Protein AF-A0A068NTJ8-F1 (afdb_monomer)

Secondary structure (DSSP, 8-state):
----------EEEEEEE-SSSSSSPEEEEEEEE--SS--S-EEEEEEEEE-SS-EEEEEE-S-SSS-EEEEEEPPPBTTBPPPEEEEEE-TTS-EEEEEEEE-SSSEEE-S--EEES---EEEEETTEEEEEETTEEEE--TT---

Sequence (146 aa):
MASIARRRWNPWKLQVGDVDGDGAPDFAVGVLKPTRYIPEPHTSVFFYTFDGRHLHKKWLGSTVGRPLVDFCLGPRDRGRGQTLWTLERTFGGKVAVRCLRWSGFGFSSVGSEKVLETAEKLVRYRGKIAVVVSGKPIRMDLGGLQ

Nearest PDB structures (foldseek):
  8tnp-assembly1_A  TM=5.149E-01  e=3.701E-02  Homo sapiens
  6h0f-assembly4_J  TM=5.289E-01  e=1.024E-01  Homo sapiens
  6q0w-assembly1_A  TM=5.269E-01  e=1.134E-01  Homo sapiens
  5ezn-assembly1_A  TM=3.946E-01  e=6.081E-01  Plasmodium falciparum 3D7
  2gu3-assembly1_A  TM=3.170E-01  e=2.982E-01  Bacillus subtilis subsp. subtilis str. 168

Foldseek 3Di:
DDPPPPFDFQWDDWDWFFQAQPPFIKIWTWGFGADPVRHHTATDIWIWTDPPPDTHGQDDDPHLPAGFQEWDWAFDDHRGGTWIWTWHQDPVRWIKIFIWGDDPRHTDTQADIDTDRDFRYWDQDPRFIFTADPNDTDGDDRHDDD

Organism: NCBI:txid661478

Radius of gyration: 15.69 Å; Cα contacts (8 Å, |Δi|>4): 343; chains: 1; bounding box: 42×31×46 Å

InterPro domains:
  IPR028994 Integrin alpha, N-terminal [SSF69318] (9-53)

Solvent-accessible surface area (backbone atoms only — not comparable to full-atom values): 8552 Å² total; per-residue (Å²): 132,84,75,82,68,75,85,58,58,53,71,79,47,79,47,78,44,31,40,77,38,83,80,56,61,23,41,41,36,30,28,48,35,52,46,97,88,43,78,61,71,42,45,29,56,31,34,27,36,61,82,88,82,52,80,42,84,69,42,81,43,68,56,92,82,45,60,48,71,35,61,39,74,44,62,86,46,92,91,38,35,18,32,45,33,38,33,23,50,45,95,85,71,28,29,32,40,39,40,25,36,58,70,89,88,50,73,41,78,51,68,72,68,49,77,37,79,64,68,76,42,52,44,82,49,94,84,35,45,19,41,25,42,96,90,41,75,43,78,59,60,77,81,59,88,129

Mean predicted aligned error: 5.48 Å

pLDDT: mean 88.7, std 14.33, range [31.48, 97.81]

Structure (mmCIF, N/CA/C/O backbone):
data_AF-A0A068NTJ8-F1
#
_entry.id   AF-A0A068NTJ8-F1
#
loop_
_atom_site.group_PDB
_atom_site.id
_atom_site.type_symbol
_atom_site.label_atom_id
_atom_site.label_alt_id
_atom_site.label_comp_id
_atom_site.label_asym_id
_atom_site.label_entity_id
_atom_site.label_seq_id
_atom_site.pdbx_PDB_ins_code
_atom_site.Cartn_x
_atom_site.Cartn_y
_atom_site.Cartn_z
_atom_site.occupancy
_atom_site.B_iso_or_equiv
_atom_site.auth_seq_id
_atom_site.auth_comp_id
_atom_site.auth_asym_id
_atom_site.auth_atom_id
_atom_site.pdbx_PDB_model_num
ATOM 1 N N . MET A 1 1 ? 21.689 -13.516 27.278 1.00 33.88 1 MET A N 1
ATOM 2 C CA . MET A 1 1 ? 21.987 -13.253 25.850 1.00 33.88 1 MET A CA 1
ATOM 3 C C . MET A 1 1 ? 20.700 -13.406 25.051 1.00 33.88 1 MET A C 1
ATOM 5 O O . MET A 1 1 ? 20.337 -14.525 24.718 1.00 33.88 1 MET A O 1
ATOM 9 N N . ALA A 1 2 ? 19.948 -12.316 24.860 1.00 35.19 2 ALA A N 1
ATOM 10 C CA . ALA A 1 2 ? 18.601 -12.361 24.289 1.00 35.19 2 ALA A CA 1
ATOM 11 C C . ALA A 1 2 ? 18.600 -13.036 22.908 1.00 35.19 2 ALA A C 1
ATOM 13 O O . ALA A 1 2 ? 19.235 -12.567 21.966 1.00 35.19 2 ALA A O 1
ATOM 14 N N . SER A 1 3 ? 17.882 -14.154 22.813 1.00 40.69 3 SER A N 1
ATOM 15 C CA . SER A 1 3 ? 17.582 -14.840 21.562 1.00 40.69 3 SER A CA 1
ATOM 16 C C . SER A 1 3 ? 16.940 -13.835 20.604 1.00 40.69 3 SER A C 1
ATOM 18 O O . SER A 1 3 ? 15.847 -13.337 20.878 1.00 40.69 3 SER A O 1
ATOM 20 N N . ILE A 1 4 ? 17.592 -13.562 19.469 1.00 46.25 4 ILE A N 1
ATOM 21 C CA . ILE A 1 4 ? 16.951 -12.974 18.290 1.00 46.25 4 ILE A CA 1
ATOM 22 C C . ILE A 1 4 ? 15.891 -13.986 17.854 1.00 46.25 4 ILE A C 1
ATOM 24 O O . ILE A 1 4 ? 16.142 -14.892 17.058 1.00 46.25 4 ILE A O 1
ATOM 28 N N . ALA A 1 5 ? 14.705 -13.884 18.453 1.00 47.72 5 ALA A N 1
ATOM 29 C CA . ALA A 1 5 ? 13.545 -14.649 18.055 1.00 47.72 5 ALA A CA 1
ATOM 30 C C . ALA A 1 5 ? 13.380 -14.416 16.552 1.00 47.72 5 ALA A C 1
ATOM 32 O O . ALA A 1 5 ? 13.299 -13.271 16.100 1.00 47.72 5 ALA A O 1
ATOM 33 N N . ARG A 1 6 ? 13.454 -15.505 15.778 1.00 51.41 6 ARG A N 1
ATOM 34 C CA . ARG A 1 6 ? 13.386 -15.520 14.312 1.00 51.41 6 ARG A CA 1
ATOM 35 C C . ARG A 1 6 ? 12.410 -14.441 13.842 1.00 51.41 6 ARG A C 1
ATOM 37 O O . ARG A 1 6 ? 11.227 -14.535 14.161 1.00 51.41 6 ARG A O 1
ATOM 44 N N . ARG A 1 7 ? 12.894 -13.429 13.104 1.00 59.97 7 ARG A N 1
ATOM 45 C CA . ARG A 1 7 ? 12.070 -12.376 12.480 1.00 59.97 7 ARG A CA 1
ATOM 46 C C . ARG A 1 7 ? 11.135 -13.023 11.448 1.00 59.97 7 ARG A C 1
ATOM 48 O O . ARG A 1 7 ? 11.398 -12.975 10.246 1.00 59.97 7 ARG A O 1
ATOM 55 N N . ARG A 1 8 ? 10.079 -13.694 11.916 1.00 79.12 8 ARG A N 1
ATOM 56 C CA . ARG A 1 8 ? 9.033 -14.280 11.081 1.00 79.12 8 ARG A CA 1
ATOM 57 C C . ARG A 1 8 ? 8.374 -13.131 10.332 1.00 79.12 8 ARG A C 1
ATOM 59 O O . ARG A 1 8 ? 8.061 -12.099 10.911 1.00 79.12 8 ARG A O 1
ATOM 66 N N . TRP A 1 9 ? 8.236 -13.298 9.024 1.00 81.88 9 TRP A N 1
ATOM 67 C CA . TRP A 1 9 ? 7.749 -12.243 8.142 1.00 81.88 9 TRP A CA 1
ATOM 68 C C . TRP A 1 9 ? 6.289 -11.871 8.389 1.00 81.88 9 TRP A C 1
ATOM 70 O O . TRP A 1 9 ? 5.908 -10.747 8.088 1.00 81.88 9 TRP A O 1
ATOM 80 N N . ASN A 1 10 ? 5.515 -12.813 8.938 1.00 92.12 10 ASN A N 1
ATOM 81 C CA . ASN A 1 10 ? 4.080 -12.701 9.181 1.00 92.12 10 ASN A CA 1
ATOM 82 C C . ASN A 1 10 ? 3.347 -11.979 8.030 1.00 92.12 10 ASN A C 1
ATOM 84 O O . ASN A 1 10 ? 2.795 -10.891 8.231 1.00 92.12 10 ASN A O 1
ATOM 88 N N . PRO A 1 11 ? 3.451 -12.508 6.794 1.00 94.88 11 PRO A N 1
ATOM 89 C CA . PRO A 1 11 ? 2.790 -11.900 5.656 1.00 94.88 11 PRO A CA 1
ATOM 90 C C . PRO A 1 11 ? 1.276 -12.078 5.788 1.00 94.88 11 PRO A C 1
ATOM 92 O O . PRO A 1 11 ? 0.806 -13.164 6.119 1.00 94.88 11 PRO A O 1
ATOM 95 N N . TRP A 1 12 ? 0.519 -11.024 5.508 1.00 95.75 12 TRP A N 1
ATOM 96 C CA . TRP A 1 12 ? -0.944 -11.026 5.634 1.00 95.75 12 TRP A CA 1
ATOM 97 C C . TRP A 1 12 ? -1.663 -10.617 4.341 1.00 95.75 12 TRP A C 1
ATOM 99 O O . TRP A 1 12 ? -2.867 -10.829 4.217 1.00 95.75 12 TRP A O 1
ATOM 109 N N . LYS A 1 13 ? -0.942 -10.063 3.354 1.00 97.00 13 LYS A N 1
ATOM 110 C CA . LYS A 1 13 ? -1.489 -9.714 2.034 1.00 97.00 13 LYS A CA 1
ATOM 111 C C . LYS A 1 13 ? -0.414 -9.770 0.957 1.00 97.00 13 LYS A C 1
ATOM 113 O O . LYS A 1 13 ? 0.727 -9.390 1.200 1.00 97.00 13 LYS A O 1
ATOM 118 N N . LEU A 1 14 ? -0.800 -10.206 -0.237 1.00 97.31 14 LEU A N 1
ATOM 119 C CA . LEU A 1 14 ? 0.030 -10.186 -1.437 1.00 97.31 14 LEU A CA 1
ATOM 120 C C . LEU A 1 14 ? -0.768 -9.569 -2.584 1.00 97.31 14 LEU A C 1
ATOM 122 O O . LEU A 1 14 ? -1.924 -9.936 -2.799 1.00 97.31 14 LEU A O 1
ATOM 126 N N . GLN A 1 15 ? -0.152 -8.657 -3.328 1.00 97.44 15 GLN A N 1
ATOM 127 C CA . GLN A 1 15 ? -0.649 -8.208 -4.624 1.00 97.44 15 GLN A CA 1
ATOM 128 C C . GLN A 1 15 ? 0.483 -8.186 -5.643 1.00 97.44 15 GLN A C 1
ATOM 130 O O . GLN A 1 15 ? 1.634 -7.954 -5.286 1.00 97.44 15 GLN A O 1
ATOM 135 N N . VAL A 1 16 ? 0.135 -8.427 -6.904 1.00 95.81 16 VAL A N 1
ATOM 136 C CA . VAL A 1 16 ? 1.071 -8.401 -8.028 1.00 95.81 16 VAL A CA 1
ATOM 137 C C . VAL A 1 16 ? 0.638 -7.307 -8.992 1.00 95.81 16 VAL A C 1
ATOM 139 O O . VAL A 1 16 ? -0.551 -7.194 -9.309 1.00 95.81 16 VAL A O 1
ATOM 142 N N . GLY A 1 17 ? 1.583 -6.484 -9.425 1.00 94.06 17 GLY A N 1
ATOM 143 C CA . GLY A 1 17 ? 1.335 -5.386 -10.348 1.00 94.06 17 GLY A CA 1
ATOM 144 C C . GLY A 1 17 ? 2.607 -4.617 -10.662 1.00 94.06 17 GLY A C 1
ATOM 145 O O . GLY A 1 17 ? 3.574 -4.703 -9.928 1.00 94.06 17 GLY A O 1
ATOM 146 N N . ASP A 1 18 ? 2.593 -3.877 -11.753 1.00 94.56 18 ASP A N 1
ATOM 147 C CA . ASP A 1 18 ? 3.722 -3.083 -12.241 1.00 94.56 18 ASP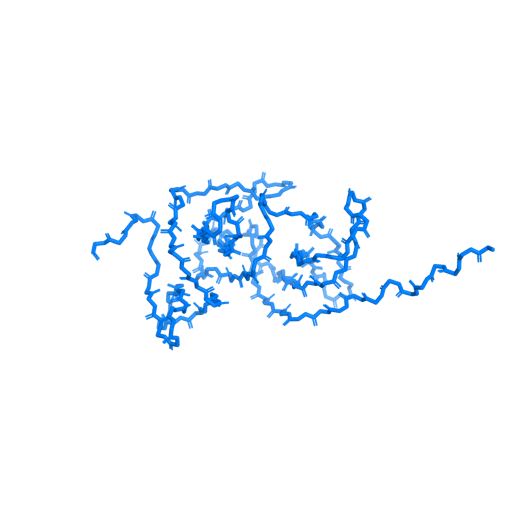 A CA 1
ATOM 148 C C . ASP A 1 18 ? 3.625 -1.683 -11.619 1.00 94.56 18 ASP A C 1
ATOM 150 O O . ASP A 1 18 ? 2.748 -0.913 -12.019 1.00 94.56 18 ASP A O 1
ATOM 154 N N . VAL A 1 19 ? 4.405 -1.375 -10.570 1.00 95.00 19 VAL A N 1
ATOM 155 C CA . VAL A 1 19 ? 4.232 -0.113 -9.815 1.00 95.00 19 VAL A CA 1
ATOM 156 C C . VAL A 1 19 ? 5.110 1.036 -10.284 1.00 95.00 19 VAL A C 1
ATOM 158 O O . VAL A 1 19 ? 4.758 2.188 -10.024 1.00 95.00 19 VAL A O 1
ATOM 161 N N . ASP A 1 20 ? 6.206 0.764 -10.986 1.00 94.06 20 ASP A N 1
ATOM 162 C CA . ASP A 1 20 ? 7.066 1.797 -11.570 1.00 94.06 20 ASP A CA 1
ATOM 163 C C . ASP A 1 20 ? 6.879 1.980 -13.080 1.00 94.06 20 ASP A C 1
ATOM 165 O O . ASP A 1 20 ? 7.294 3.008 -13.613 1.00 94.06 20 ASP A O 1
ATOM 169 N N . GLY A 1 21 ? 6.146 1.088 -13.743 1.00 93.25 21 GLY A N 1
ATOM 170 C CA . GLY A 1 21 ? 5.792 1.195 -15.154 1.00 93.25 21 GLY A CA 1
ATOM 171 C C . GLY A 1 21 ? 6.835 0.601 -16.094 1.00 93.25 21 GLY A C 1
ATOM 172 O O . GLY A 1 21 ? 6.830 0.961 -17.271 1.00 93.25 21 GLY A O 1
ATOM 173 N N . ASP A 1 22 ? 7.727 -0.263 -15.603 1.00 92.00 22 ASP A N 1
ATOM 174 C CA . ASP A 1 22 ? 8.765 -0.914 -16.412 1.00 92.00 22 ASP A CA 1
ATOM 175 C C . ASP A 1 22 ? 8.231 -2.098 -17.246 1.00 92.00 22 ASP A C 1
ATOM 177 O O . ASP A 1 22 ? 8.933 -2.646 -18.099 1.00 92.00 22 ASP A O 1
ATOM 181 N N . GLY A 1 23 ? 6.960 -2.463 -17.051 1.00 90.69 23 GLY A N 1
ATOM 182 C CA . GLY A 1 23 ? 6.293 -3.562 -17.740 1.00 90.69 23 GLY A CA 1
ATOM 183 C C . GLY A 1 23 ? 6.468 -4.926 -17.070 1.00 90.69 23 GLY A C 1
ATOM 184 O O . GLY A 1 23 ? 5.767 -5.865 -17.467 1.00 90.69 23 GLY A O 1
ATOM 185 N N . ALA A 1 24 ? 7.329 -5.043 -16.058 1.00 90.25 24 ALA A N 1
ATOM 186 C CA . ALA A 1 24 ? 7.534 -6.245 -15.264 1.00 90.25 24 ALA A CA 1
ATOM 187 C C . ALA A 1 24 ? 6.646 -6.238 -14.000 1.00 90.25 24 ALA A C 1
ATOM 189 O O . ALA A 1 24 ? 6.300 -5.191 -13.455 1.00 90.25 24 ALA A O 1
ATOM 190 N N . PRO A 1 25 ? 6.205 -7.413 -13.516 1.00 91.31 25 PRO A N 1
ATOM 191 C CA . PRO A 1 25 ? 5.402 -7.482 -12.305 1.00 91.31 25 PRO A CA 1
ATOM 192 C C . PRO A 1 25 ? 6.251 -7.268 -11.044 1.00 91.31 25 PRO A C 1
ATOM 194 O O . PRO A 1 25 ? 7.227 -7.981 -10.804 1.00 91.31 25 PRO A O 1
ATOM 197 N N . ASP A 1 26 ? 5.787 -6.378 -10.171 1.00 95.31 26 ASP A N 1
ATOM 198 C CA . ASP A 1 26 ? 6.244 -6.260 -8.791 1.00 95.31 26 ASP A CA 1
ATOM 199 C C . ASP A 1 26 ? 5.307 -6.994 -7.822 1.00 95.31 26 ASP A C 1
ATOM 201 O O . ASP A 1 26 ? 4.098 -7.122 -8.032 1.00 95.31 26 ASP A O 1
ATOM 205 N N . PHE A 1 27 ? 5.871 -7.443 -6.706 1.00 97.31 27 PHE A N 1
ATOM 206 C CA . PHE A 1 27 ? 5.186 -8.115 -5.610 1.00 97.31 27 PHE A CA 1
ATOM 207 C C . PHE A 1 27 ? 5.082 -7.167 -4.420 1.00 97.31 27 PHE A C 1
ATOM 209 O O . PHE A 1 27 ? 6.078 -6.878 -3.757 1.00 97.31 27 PHE A O 1
ATOM 216 N N . ALA A 1 28 ? 3.867 -6.720 -4.119 1.00 97.31 28 ALA A N 1
ATOM 217 C CA . ALA A 1 28 ? 3.541 -5.942 -2.934 1.00 97.31 28 ALA A CA 1
ATOM 218 C C . ALA A 1 28 ? 3.123 -6.882 -1.794 1.00 97.31 28 ALA A C 1
ATOM 220 O O . ALA A 1 28 ? 2.065 -7.513 -1.849 1.00 97.31 28 ALA A O 1
ATOM 221 N N . VAL A 1 29 ? 3.947 -6.976 -0.754 1.00 97.56 29 VAL A N 1
ATOM 222 C CA . VAL A 1 29 ? 3.775 -7.897 0.374 1.00 97.56 29 VAL A CA 1
ATOM 223 C C . VAL A 1 29 ? 3.478 -7.111 1.646 1.00 97.56 29 VAL A C 1
ATOM 225 O O . VAL A 1 29 ? 4.340 -6.401 2.162 1.00 97.56 29 VAL A O 1
ATOM 228 N N . GLY A 1 30 ? 2.267 -7.270 2.172 1.00 96.69 30 GLY A N 1
ATOM 229 C CA . GLY A 1 30 ? 1.892 -6.817 3.505 1.00 96.69 30 GLY A CA 1
ATOM 230 C C . GLY A 1 30 ? 2.506 -7.721 4.559 1.00 96.69 30 GLY A C 1
ATOM 231 O O . GLY A 1 30 ? 2.276 -8.928 4.534 1.00 96.69 30 GLY A O 1
ATOM 232 N N . VAL A 1 31 ? 3.265 -7.146 5.486 1.00 95.50 31 VAL A N 1
ATOM 233 C CA . VAL A 1 31 ? 3.957 -7.859 6.570 1.00 95.50 31 VAL A CA 1
ATOM 234 C C . VAL A 1 31 ? 3.576 -7.280 7.927 1.00 95.50 31 VAL A C 1
ATOM 236 O O . VAL A 1 31 ? 3.239 -6.101 8.009 1.00 95.50 31 VAL A O 1
ATOM 239 N N . LEU A 1 32 ? 3.638 -8.094 8.982 1.00 94.12 32 LEU A N 1
ATOM 240 C CA . LEU A 1 32 ? 3.490 -7.663 10.377 1.00 94.12 32 LEU A CA 1
ATOM 241 C C . LEU A 1 32 ? 4.747 -8.042 11.170 1.00 94.12 32 LEU A C 1
ATOM 243 O O . LEU A 1 32 ? 4.872 -9.156 11.680 1.00 94.12 32 LEU A O 1
ATOM 247 N N . LYS A 1 33 ? 5.714 -7.128 11.248 1.00 92.56 33 LYS A N 1
ATOM 248 C CA . LYS A 1 33 ? 7.015 -7.394 11.882 1.00 92.56 33 LYS A CA 1
ATOM 249 C C . LYS A 1 33 ? 7.747 -6.104 12.257 1.00 92.56 33 LYS A C 1
ATOM 251 O O . LYS A 1 33 ? 7.470 -5.060 11.676 1.00 92.56 33 LYS A O 1
ATOM 256 N N . PRO A 1 34 ? 8.754 -6.182 13.141 1.00 91.06 34 PRO A N 1
ATOM 257 C CA . PRO A 1 34 ? 9.735 -5.118 13.303 1.00 91.06 34 PRO A CA 1
ATOM 258 C C . PRO A 1 34 ? 10.487 -4.838 12.001 1.00 91.06 34 PRO A C 1
ATOM 260 O O . PRO A 1 34 ? 10.907 -5.766 11.286 1.00 91.06 34 PRO A O 1
ATOM 263 N N . THR A 1 35 ? 10.740 -3.567 11.72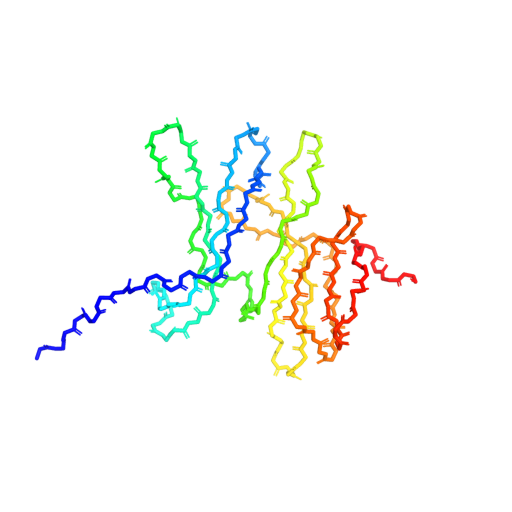7 1.00 90.06 35 THR A N 1
ATOM 264 C CA . THR A 1 35 ? 11.529 -3.115 10.576 1.00 90.06 35 THR A CA 1
ATOM 265 C C . THR A 1 35 ? 12.925 -2.692 11.032 1.00 90.06 35 THR A C 1
ATOM 267 O O . THR A 1 35 ? 13.363 -3.052 12.128 1.00 90.06 35 THR A O 1
ATOM 270 N N . ARG A 1 36 ? 13.715 -2.061 10.155 1.00 85.38 36 ARG A N 1
ATOM 271 C CA . ARG A 1 36 ? 15.058 -1.581 10.526 1.00 85.38 36 ARG A CA 1
ATOM 272 C C . ARG A 1 36 ? 14.976 -0.404 11.498 1.00 85.38 36 ARG A C 1
ATOM 274 O O . ARG A 1 36 ? 15.804 -0.321 12.394 1.00 85.38 36 ARG A O 1
ATOM 281 N N . TYR A 1 37 ? 14.001 0.478 11.286 1.00 87.12 37 TYR A N 1
ATOM 282 C CA . TYR A 1 37 ? 13.890 1.758 11.988 1.00 87.12 37 TYR A CA 1
ATOM 283 C C . TYR A 1 37 ? 12.798 1.776 13.065 1.00 87.12 37 TYR A C 1
ATOM 285 O O . TYR A 1 37 ? 12.803 2.672 13.896 1.00 87.12 37 TYR A O 1
ATOM 293 N N . ILE A 1 38 ? 11.882 0.801 13.060 1.00 88.12 38 ILE A N 1
ATOM 294 C CA . ILE A 1 38 ? 10.822 0.663 14.066 1.00 88.12 38 ILE A CA 1
ATOM 295 C C . ILE A 1 38 ? 10.921 -0.756 14.660 1.00 88.12 38 ILE A C 1
ATOM 297 O O . ILE A 1 38 ? 10.626 -1.730 13.951 1.00 88.12 38 ILE A O 1
ATOM 301 N N . PRO A 1 39 ? 11.416 -0.900 15.904 1.00 88.94 39 PRO A N 1
ATOM 302 C CA . PRO A 1 39 ? 11.661 -2.197 16.535 1.00 88.94 39 PRO A CA 1
ATOM 303 C C . PRO A 1 39 ? 10.385 -2.886 17.041 1.00 88.94 39 PRO A C 1
ATOM 305 O O . PRO A 1 39 ? 10.380 -4.107 17.205 1.00 88.94 39 PRO A O 1
ATOM 308 N N . GLU A 1 40 ? 9.291 -2.153 17.228 1.00 90.56 40 GLU A N 1
ATOM 309 C CA . GLU A 1 40 ? 7.987 -2.708 17.576 1.00 90.56 40 GLU A CA 1
ATOM 310 C C . GLU A 1 40 ? 7.312 -3.328 16.337 1.00 90.56 40 GLU A C 1
ATOM 312 O O . GLU A 1 40 ? 7.378 -2.760 15.242 1.00 90.56 40 GLU A O 1
ATOM 317 N N . PRO A 1 41 ? 6.642 -4.490 16.450 1.00 91.69 41 PRO A N 1
ATOM 318 C CA . PRO A 1 41 ? 5.874 -5.056 15.346 1.00 91.69 41 PRO A CA 1
ATOM 319 C C . PRO A 1 41 ? 4.758 -4.119 14.867 1.00 91.69 41 PRO A C 1
ATOM 321 O O . PRO A 1 41 ? 3.909 -3.695 15.644 1.00 91.69 41 PRO A O 1
ATOM 324 N N . HIS A 1 42 ? 4.733 -3.849 13.566 1.00 92.62 42 HIS A N 1
ATOM 325 C CA . HIS A 1 42 ? 3.700 -3.059 12.899 1.00 92.62 42 HIS A CA 1
ATOM 326 C C . HIS A 1 42 ? 3.476 -3.596 11.487 1.00 92.62 42 HIS A C 1
ATOM 328 O O . HIS A 1 42 ? 4.264 -4.384 10.953 1.00 92.62 42 HIS A O 1
ATOM 334 N N . THR A 1 43 ? 2.358 -3.192 10.906 1.00 94.25 43 THR A N 1
ATOM 335 C CA . THR A 1 43 ? 1.993 -3.455 9.520 1.00 94.25 43 THR A CA 1
ATOM 336 C C . THR A 1 43 ? 2.790 -2.550 8.581 1.00 94.25 43 THR A C 1
ATOM 338 O O . THR A 1 43 ? 2.781 -1.325 8.709 1.00 94.25 43 THR A O 1
ATOM 341 N N . SER A 1 44 ? 3.446 -3.158 7.597 1.00 95.06 44 SER A N 1
ATOM 342 C CA . SER A 1 44 ? 4.166 -2.466 6.521 1.00 95.06 44 SER A CA 1
ATOM 343 C C . SER A 1 44 ? 3.865 -3.140 5.187 1.00 95.06 44 SER A C 1
ATOM 345 O O . SER A 1 44 ? 3.394 -4.279 5.151 1.00 95.06 44 SER A O 1
ATOM 347 N N . VAL A 1 45 ? 4.169 -2.459 4.083 1.00 96.50 45 VAL A N 1
ATOM 348 C CA . VAL A 1 45 ? 4.129 -3.040 2.738 1.00 96.50 45 VAL A CA 1
ATOM 349 C C . VAL A 1 45 ? 5.517 -2.967 2.120 1.00 96.50 45 VAL A C 1
ATOM 351 O O . VAL 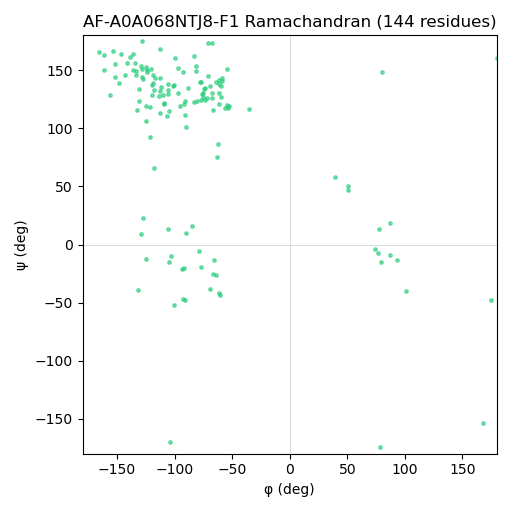A 1 45 ? 6.153 -1.916 2.117 1.00 96.50 45 VAL A O 1
ATOM 354 N N . PHE A 1 46 ? 5.998 -4.100 1.622 1.00 96.50 46 PHE A N 1
ATOM 355 C CA . PHE A 1 46 ? 7.282 -4.225 0.944 1.00 96.50 46 PHE A CA 1
ATOM 356 C C . PHE A 1 46 ? 7.068 -4.557 -0.525 1.00 96.50 46 PHE A C 1
ATOM 358 O O . PHE A 1 46 ? 6.178 -5.334 -0.851 1.00 96.50 46 PHE A O 1
ATOM 365 N N . PHE A 1 47 ? 7.913 -4.011 -1.390 1.00 97.31 47 PHE A N 1
ATOM 366 C CA . PHE A 1 47 ? 7.896 -4.271 -2.822 1.00 97.31 47 PHE A CA 1
ATOM 367 C C . PHE A 1 47 ? 9.135 -5.047 -3.240 1.00 97.31 47 PHE A C 1
ATOM 369 O O . PHE A 1 47 ? 10.258 -4.715 -2.838 1.00 97.31 47 PHE A O 1
ATOM 376 N N . TYR A 1 48 ? 8.916 -6.053 -4.078 1.00 97.00 48 TYR A N 1
ATOM 377 C CA . TYR A 1 48 ? 9.958 -6.839 -4.723 1.00 97.00 48 TYR A CA 1
ATOM 378 C C . TYR A 1 48 ? 9.728 -6.857 -6.224 1.00 97.00 48 TYR A C 1
ATOM 380 O O . TYR A 1 48 ? 8.585 -6.976 -6.644 1.00 97.00 48 TYR A O 1
ATOM 388 N N . THR A 1 49 ? 10.797 -6.807 -7.006 1.00 95.25 49 THR A N 1
ATOM 389 C CA . THR A 1 49 ? 10.751 -7.131 -8.437 1.00 95.25 49 THR A CA 1
ATOM 390 C C . THR A 1 49 ? 11.246 -8.562 -8.653 1.00 95.25 49 THR A C 1
ATOM 392 O O . THR A 1 49 ? 11.905 -9.129 -7.774 1.00 95.25 49 THR A O 1
ATOM 395 N N . PHE A 1 50 ? 10.918 -9.164 -9.793 1.00 89.62 50 PHE A N 1
ATOM 396 C CA . PHE A 1 50 ? 11.314 -10.524 -10.147 1.00 89.62 50 PHE A CA 1
ATOM 397 C C . PHE A 1 50 ? 11.916 -10.564 -11.548 1.00 89.62 50 PHE A C 1
ATOM 399 O O . PHE A 1 50 ? 11.260 -10.207 -12.520 1.00 89.62 50 PHE A O 1
ATOM 406 N N . ASP A 1 51 ? 13.148 -11.057 -11.651 1.00 87.50 51 ASP A N 1
ATOM 407 C CA . ASP A 1 51 ? 13.889 -11.154 -12.918 1.00 87.50 51 ASP A CA 1
ATOM 408 C C . ASP A 1 51 ? 13.660 -12.486 -13.665 1.00 87.50 51 ASP A C 1
ATOM 410 O O . ASP A 1 51 ? 14.375 -12.807 -14.612 1.00 87.50 51 ASP A O 1
ATOM 414 N N . GLY A 1 52 ? 12.693 -13.298 -13.223 1.00 86.25 52 GLY A N 1
ATOM 415 C CA . GLY A 1 52 ? 12.477 -14.662 -13.719 1.00 86.25 52 GLY A CA 1
ATOM 416 C C . GLY A 1 52 ? 13.182 -15.745 -12.895 1.00 86.25 52 GLY A C 1
ATOM 417 O O . GLY A 1 52 ? 12.848 -16.922 -13.032 1.00 86.25 52 GLY A O 1
ATOM 418 N N . ARG A 1 53 ? 14.113 -15.374 -12.007 1.00 92.12 53 ARG A N 1
ATOM 419 C CA . ARG A 1 53 ? 14.892 -16.310 -11.183 1.00 92.12 53 ARG A CA 1
ATOM 420 C C . ARG A 1 53 ? 14.932 -15.934 -9.702 1.00 92.12 53 ARG A C 1
ATOM 422 O O . ARG A 1 53 ? 14.839 -16.818 -8.853 1.00 92.12 53 ARG A O 1
ATOM 429 N N . HIS A 1 54 ? 15.048 -14.651 -9.377 1.00 91.12 54 HIS A N 1
ATOM 430 C CA . HIS A 1 54 ? 15.193 -14.147 -8.015 1.00 91.12 54 HIS A CA 1
ATOM 431 C C . HIS A 1 54 ? 14.263 -12.967 -7.737 1.00 91.12 54 HIS A C 1
ATOM 433 O O . HIS A 1 54 ? 14.008 -12.123 -8.596 1.00 91.12 54 HIS A O 1
ATOM 439 N N . LEU A 1 55 ? 13.787 -12.895 -6.490 1.00 91.88 55 LEU A N 1
ATOM 440 C CA . LEU A 1 55 ? 13.116 -11.711 -5.963 1.00 91.88 55 LEU A CA 1
ATOM 441 C C . LEU A 1 55 ? 14.156 -10.706 -5.467 1.00 91.88 55 LEU A C 1
ATOM 443 O O . LEU A 1 55 ? 14.927 -11.002 -4.551 1.00 91.88 55 LEU A O 1
ATOM 447 N N . HIS A 1 56 ? 14.115 -9.495 -6.010 1.00 94.38 56 HIS A N 1
ATOM 448 C CA . HIS A 1 56 ? 14.966 -8.383 -5.594 1.00 94.38 56 HIS A CA 1
ATOM 449 C C . HIS A 1 56 ? 14.160 -7.370 -4.800 1.00 94.38 56 HIS A C 1
ATOM 451 O O . HIS A 1 56 ? 13.026 -7.049 -5.144 1.00 94.38 56 HIS A O 1
ATOM 457 N N . LYS A 1 57 ? 14.741 -6.846 -3.720 1.00 94.62 57 LYS A N 1
ATOM 458 C CA . LYS A 1 57 ? 14.106 -5.800 -2.910 1.00 94.62 57 LYS A CA 1
ATOM 459 C C . LYS A 1 57 ? 14.008 -4.523 -3.739 1.00 94.62 57 LYS A C 1
ATOM 461 O O . LYS A 1 57 ? 15.037 -3.929 -4.042 1.00 94.62 57 LYS A O 1
ATOM 466 N N . LYS A 1 58 ? 12.787 -4.084 -4.035 1.00 95.00 58 LYS A N 1
ATOM 467 C CA . LYS A 1 58 ? 12.524 -2.812 -4.718 1.00 95.00 58 LYS A CA 1
ATOM 468 C C . LYS A 1 58 ? 12.344 -1.682 -3.714 1.00 95.00 58 LYS A C 1
ATOM 470 O O . LYS A 1 58 ? 12.980 -0.642 -3.820 1.00 95.00 58 LYS A O 1
ATOM 475 N N . TRP A 1 59 ? 11.527 -1.911 -2.685 1.00 95.25 59 T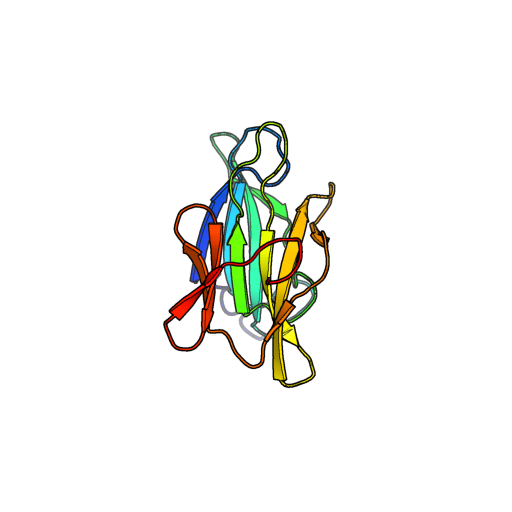RP A N 1
ATOM 476 C CA . TRP A 1 59 ? 11.312 -0.932 -1.620 1.00 95.25 59 TRP A CA 1
ATOM 477 C C . TRP A 1 59 ? 10.853 -1.587 -0.319 1.00 95.25 59 TRP A C 1
ATOM 479 O O . TRP A 1 59 ? 9.887 -2.347 -0.302 1.00 95.25 59 TRP A O 1
ATOM 489 N N . LEU A 1 60 ? 11.533 -1.279 0.788 1.00 93.06 60 LEU A N 1
ATOM 490 C CA . LEU A 1 60 ? 11.237 -1.811 2.123 1.00 93.06 60 LEU A CA 1
ATOM 491 C C . LEU A 1 60 ? 10.858 -0.682 3.086 1.00 93.06 60 LEU A C 1
ATOM 493 O O . LEU A 1 60 ? 11.602 -0.377 4.020 1.00 93.06 60 LEU A O 1
ATOM 497 N N . GLY A 1 61 ? 9.723 -0.031 2.840 1.00 83.56 61 GLY A N 1
ATOM 498 C CA . GLY A 1 61 ? 9.253 1.055 3.693 1.00 83.56 61 GLY A CA 1
ATOM 499 C C . GLY A 1 61 ? 8.859 0.562 5.079 1.00 83.56 61 GLY A C 1
ATOM 500 O O . GLY A 1 61 ? 8.015 -0.324 5.201 1.00 83.56 61 GLY A O 1
ATOM 501 N N . SER A 1 62 ? 9.432 1.156 6.130 1.00 79.75 62 SER A N 1
ATOM 502 C CA . SER A 1 62 ? 8.940 0.935 7.497 1.00 79.75 62 SER A CA 1
ATOM 503 C C . SER A 1 62 ? 7.482 1.390 7.617 1.00 79.75 62 SER A C 1
ATOM 505 O O . SER A 1 62 ? 6.635 0.670 8.136 1.00 79.75 62 SER A O 1
ATOM 507 N N . THR A 1 63 ? 7.177 2.553 7.041 1.00 83.81 63 THR A N 1
ATOM 508 C CA . THR A 1 63 ? 5.830 3.106 6.889 1.00 83.81 63 THR A CA 1
ATOM 509 C C . THR A 1 63 ? 5.687 3.729 5.497 1.00 83.81 63 THR A C 1
ATOM 511 O O . THR A 1 63 ? 6.682 4.017 4.830 1.00 83.81 63 THR A O 1
ATOM 514 N N . VAL A 1 64 ? 4.446 3.932 5.046 1.00 84.44 64 VAL A N 1
ATOM 515 C CA . VAL A 1 64 ? 4.139 4.698 3.816 1.00 84.44 64 VAL A CA 1
ATOM 516 C C . VAL A 1 64 ? 3.904 6.190 4.132 1.00 84.44 64 VAL A C 1
ATOM 518 O O . VAL A 1 64 ? 4.028 7.064 3.276 1.00 84.44 64 VAL A O 1
ATOM 521 N N . GLY A 1 65 ? 3.597 6.494 5.393 1.00 87.31 65 GLY A N 1
ATOM 522 C CA . GLY A 1 65 ? 3.485 7.846 5.942 1.00 87.31 65 GLY A CA 1
ATOM 523 C C . GLY A 1 65 ? 2.984 7.809 7.383 1.00 87.31 65 GLY A C 1
ATOM 524 O O . GLY A 1 65 ? 3.595 8.395 8.270 1.00 87.31 65 GLY A O 1
ATOM 525 N N . ARG A 1 66 ? 1.919 7.040 7.628 1.00 92.69 66 ARG A N 1
ATOM 526 C CA . ARG A 1 66 ? 1.351 6.770 8.961 1.00 92.69 66 ARG A CA 1
ATOM 527 C C . ARG A 1 66 ? 1.182 5.252 9.177 1.00 92.69 66 ARG A C 1
ATOM 529 O O . ARG A 1 66 ? 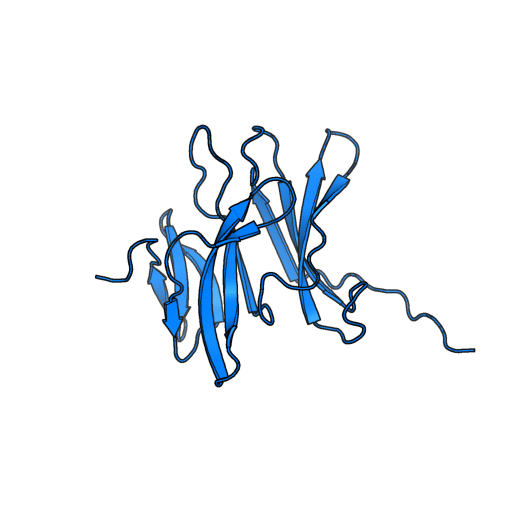1.460 4.489 8.244 1.00 92.69 66 ARG A O 1
ATOM 536 N N . PRO A 1 67 ? 0.771 4.777 10.373 1.00 94.44 67 PRO A N 1
ATOM 537 C CA . PRO A 1 67 ? 0.546 3.352 10.615 1.00 94.44 67 PRO A CA 1
ATOM 538 C C . PRO A 1 67 ? -0.429 2.747 9.598 1.00 94.44 67 PRO A C 1
ATOM 540 O O . PRO A 1 67 ? -1.574 3.190 9.476 1.00 94.44 67 PRO A O 1
ATOM 543 N N . LEU A 1 68 ? 0.041 1.745 8.856 1.00 96.25 68 LEU A N 1
ATOM 544 C CA . LEU A 1 68 ? -0.709 1.129 7.767 1.00 96.25 68 LEU A CA 1
ATOM 545 C C . LEU A 1 68 ? -1.839 0.253 8.324 1.00 96.25 68 LEU A C 1
ATOM 547 O O . LEU A 1 68 ? -1.628 -0.541 9.232 1.00 96.25 68 LEU A O 1
ATOM 551 N N . VAL A 1 69 ? -3.035 0.351 7.763 1.00 96.44 69 VAL A N 1
ATOM 552 C CA . VAL A 1 69 ? -4.150 -0.572 8.029 1.00 96.44 69 VAL A CA 1
ATOM 553 C C . VAL A 1 69 ? -4.257 -1.583 6.900 1.00 96.44 69 VAL A C 1
ATOM 555 O O . VAL A 1 69 ? -4.262 -2.783 7.148 1.00 96.44 69 VAL A O 1
ATOM 558 N N . ASP A 1 70 ? -4.312 -1.098 5.659 1.00 97.81 70 ASP A N 1
ATOM 559 C CA . ASP A 1 70 ? -4.402 -1.939 4.470 1.00 97.81 70 ASP A CA 1
ATOM 560 C C . ASP A 1 70 ? -3.809 -1.234 3.239 1.00 97.81 70 ASP A C 1
ATOM 562 O O . ASP A 1 70 ? -3.583 -0.023 3.255 1.00 97.81 70 ASP A O 1
ATOM 566 N N . PHE A 1 71 ? -3.575 -1.972 2.154 1.00 97.75 71 PHE A N 1
ATOM 567 C CA . PHE A 1 71 ? -3.161 -1.410 0.869 1.00 97.75 71 PHE A CA 1
ATOM 568 C C . PHE A 1 71 ? -3.806 -2.113 -0.330 1.00 97.75 71 PHE A C 1
ATOM 570 O O . PHE A 1 71 ? -4.183 -3.280 -0.255 1.00 97.75 71 PHE A O 1
ATOM 577 N N . CYS A 1 72 ? -3.905 -1.437 -1.471 1.00 97.56 72 CYS A N 1
ATOM 578 C CA . CYS A 1 72 ? -4.313 -2.045 -2.734 1.00 97.56 72 CYS A CA 1
ATOM 579 C C . CYS A 1 72 ? -3.634 -1.350 -3.918 1.00 97.56 72 CYS A C 1
ATOM 581 O O . CYS A 1 72 ? -3.563 -0.130 -3.970 1.00 97.56 72 CYS A O 1
ATOM 583 N N . LEU A 1 73 ? -3.179 -2.111 -4.905 1.00 96.38 73 LEU A N 1
ATOM 584 C CA . LEU A 1 73 ? -2.720 -1.584 -6.180 1.00 96.38 73 LEU A CA 1
ATOM 585 C C . LEU A 1 73 ? -3.929 -1.145 -7.009 1.00 96.38 73 LEU A C 1
ATOM 587 O O . LEU A 1 73 ? -4.920 -1.875 -7.114 1.00 96.38 73 LEU A O 1
ATOM 591 N N . GLY A 1 74 ? -3.838 0.042 -7.602 1.00 94.50 74 GLY A N 1
ATOM 592 C CA . GLY A 1 74 ? -4.827 0.624 -8.505 1.00 94.50 74 GLY A CA 1
ATOM 593 C C . GLY A 1 74 ? -4.942 -0.128 -9.833 1.00 94.50 74 GLY A C 1
ATOM 594 O O . GLY A 1 74 ? -4.191 -1.071 -10.086 1.00 94.50 74 GLY A O 1
ATOM 595 N N . PRO A 1 75 ? -5.900 0.214 -10.708 1.00 91.12 75 PRO A N 1
ATOM 596 C CA . PRO A 1 75 ? -5.957 -0.334 -12.069 1.00 91.12 75 PRO A CA 1
ATOM 597 C C . PRO A 1 75 ? -4.640 -0.112 -12.827 1.00 91.12 75 PRO A C 1
ATOM 599 O O . PRO A 1 75 ? -3.915 0.842 -12.549 1.00 91.12 75 PRO A O 1
ATOM 602 N N . ARG A 1 76 ? -4.329 -1.021 -13.761 1.00 87.06 76 ARG A N 1
ATOM 603 C CA . ARG A 1 76 ? -3.191 -0.852 -14.669 1.00 87.06 76 ARG A CA 1
ATOM 604 C C . ARG A 1 76 ? -3.476 0.315 -15.602 1.00 87.06 76 ARG A C 1
ATOM 606 O O . ARG A 1 76 ? -4.545 0.366 -16.205 1.00 87.06 76 ARG A O 1
ATOM 613 N N . ASP A 1 77 ? -2.515 1.217 -15.703 1.00 78.44 77 ASP A N 1
ATOM 614 C CA . ASP A 1 77 ? -2.538 2.353 -16.612 1.00 78.44 77 ASP A CA 1
ATOM 615 C C . ASP A 1 77 ? -1.480 2.102 -17.692 1.00 78.44 77 ASP A C 1
ATOM 617 O O . ASP A 1 77 ? -0.354 1.707 -17.387 1.00 78.44 77 ASP A O 1
ATOM 621 N N . ARG A 1 78 ? -1.843 2.207 -18.972 1.00 72.38 78 ARG A N 1
ATOM 622 C CA . ARG A 1 78 ? -0.898 1.872 -20.048 1.00 72.38 78 ARG A CA 1
ATOM 623 C C . ARG A 1 78 ? 0.177 2.956 -20.117 1.00 72.38 78 ARG A C 1
ATOM 625 O O . ARG A 1 78 ? -0.138 4.131 -20.259 1.00 72.38 78 ARG A O 1
ATOM 632 N N . GLY A 1 79 ? 1.442 2.546 -20.040 1.00 75.25 79 GLY A N 1
ATOM 633 C CA . GLY A 1 79 ? 2.587 3.461 -20.068 1.00 75.25 79 GLY A CA 1
ATOM 634 C C . GLY A 1 79 ? 2.847 4.189 -18.745 1.00 75.25 79 GLY A C 1
ATOM 635 O O . GLY A 1 79 ? 3.598 5.162 -18.736 1.00 75.25 79 GLY A O 1
ATOM 636 N N . ARG A 1 80 ? 2.224 3.761 -17.635 1.00 86.50 80 ARG A N 1
ATOM 637 C CA . ARG A 1 80 ? 2.478 4.298 -16.290 1.00 86.50 80 ARG A CA 1
ATOM 638 C C . ARG A 1 80 ? 2.425 3.195 -15.236 1.00 86.50 80 ARG A C 1
ATOM 640 O O . ARG A 1 80 ? 1.578 2.308 -15.302 1.00 86.50 80 ARG A O 1
ATOM 647 N N . GLY A 1 81 ? 3.261 3.321 -14.210 1.00 92.88 81 GLY A N 1
ATOM 648 C CA . GLY A 1 81 ? 3.180 2.474 -13.024 1.00 92.88 81 GLY A CA 1
ATOM 649 C C . GLY A 1 81 ? 1.824 2.579 -12.315 1.00 92.88 81 GLY A C 1
ATOM 650 O O . GLY A 1 81 ? 1.200 3.649 -12.242 1.00 92.88 81 GLY A O 1
ATOM 651 N N . GLN A 1 82 ? 1.361 1.448 -11.788 1.00 94.88 82 GLN A N 1
ATOM 652 C CA . GLN A 1 82 ? 0.155 1.334 -10.980 1.00 94.88 82 GLN A CA 1
ATOM 653 C C . GLN A 1 82 ? 0.275 2.166 -9.705 1.00 94.88 82 GLN A C 1
ATOM 655 O O . GLN A 1 82 ? 1.310 2.223 -9.047 1.00 94.88 82 GLN A O 1
ATOM 660 N N . THR A 1 83 ? -0.836 2.787 -9.319 1.00 95.06 83 THR A N 1
ATOM 661 C CA . THR A 1 83 ? -0.917 3.502 -8.045 1.00 95.06 83 THR A CA 1
ATOM 662 C C . THR A 1 83 ? -0.928 2.532 -6.867 1.00 95.06 83 THR A C 1
ATOM 664 O O . THR A 1 83 ? -1.539 1.466 -6.938 1.00 95.06 83 THR A O 1
ATOM 667 N N . LEU A 1 84 ? -0.310 2.924 -5.758 1.00 96.31 84 LEU A N 1
ATOM 668 C CA . LEU A 1 84 ? -0.481 2.289 -4.457 1.00 96.31 84 LEU A CA 1
ATOM 669 C C . LEU A 1 84 ? -1.546 3.063 -3.683 1.00 96.31 84 LEU A C 1
ATOM 671 O O . LEU A 1 84 ? -1.368 4.241 -3.398 1.00 96.31 84 LEU A O 1
ATOM 675 N N . TRP A 1 85 ? -2.638 2.406 -3.321 1.00 97.25 85 TRP A N 1
ATOM 676 C CA . TRP A 1 85 ? -3.629 2.954 -2.406 1.00 97.25 85 TRP A CA 1
ATOM 677 C C . TRP A 1 85 ? -3.359 2.431 -1.007 1.00 97.25 85 TRP A C 1
ATOM 679 O O . TRP A 1 85 ? -3.207 1.222 -0.832 1.00 97.25 85 TRP A O 1
ATOM 689 N N . THR A 1 86 ? -3.316 3.316 -0.018 1.00 97.56 86 THR A N 1
ATOM 690 C CA . THR A 1 86 ? -3.148 2.954 1.392 1.00 97.56 86 THR A CA 1
ATOM 691 C C . THR A 1 86 ? -4.348 3.392 2.206 1.00 97.56 86 THR A C 1
ATOM 693 O O . THR A 1 86 ? -4.973 4.413 1.927 1.00 97.56 86 THR A O 1
ATOM 696 N N . LEU A 1 87 ? -4.673 2.590 3.211 1.00 97.38 87 LEU A N 1
ATOM 697 C CA . LEU A 1 87 ? -5.545 2.953 4.312 1.00 97.38 87 LEU A CA 1
ATOM 698 C C . LEU A 1 87 ? -4.654 3.084 5.543 1.00 97.38 87 LEU A C 1
ATOM 700 O O . LEU A 1 87 ? -3.971 2.129 5.903 1.00 97.38 87 LEU A O 1
ATOM 704 N N . GLU A 1 88 ? -4.625 4.252 6.166 1.00 96.62 88 GLU A N 1
ATOM 705 C CA . GLU A 1 88 ? -3.683 4.584 7.235 1.00 96.62 88 GLU A CA 1
ATOM 706 C C . GLU A 1 88 ? -4.414 5.128 8.465 1.00 96.62 88 GLU A C 1
ATOM 708 O O . GLU A 1 88 ? -5.394 5.858 8.333 1.00 96.62 88 GLU A O 1
ATOM 713 N N . ARG A 1 89 ? -3.939 4.816 9.677 1.00 95.94 89 AR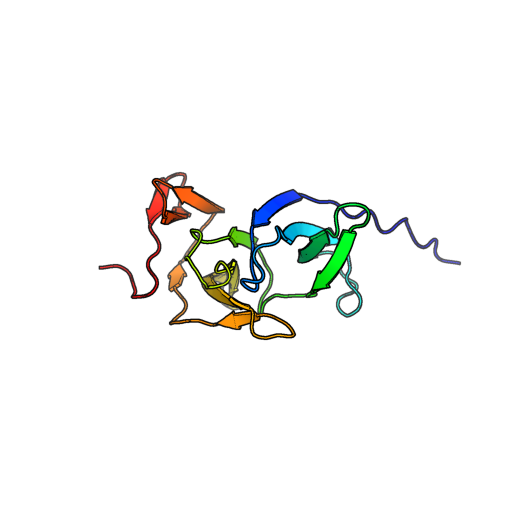G A N 1
ATOM 714 C CA . ARG A 1 89 ? -4.493 5.413 10.902 1.00 95.94 89 ARG A CA 1
ATOM 715 C C . ARG A 1 89 ? -3.985 6.840 11.063 1.00 95.94 89 ARG A C 1
ATOM 717 O O . ARG A 1 89 ? -2.783 7.094 11.006 1.00 95.94 89 ARG A O 1
ATOM 724 N N . THR A 1 90 ? -4.904 7.770 11.283 1.00 94.81 90 THR A N 1
ATOM 725 C CA . THR A 1 90 ? -4.575 9.151 11.650 1.00 94.81 90 THR A CA 1
ATOM 726 C C . THR A 1 90 ? -4.319 9.259 13.154 1.00 94.81 90 THR A C 1
ATOM 728 O O . THR A 1 90 ? -4.750 8.404 13.927 1.00 94.81 90 THR A O 1
ATOM 731 N N . PHE A 1 91 ? -3.667 10.339 13.588 1.00 87.94 91 PHE A N 1
ATOM 732 C CA . PHE A 1 91 ? -3.473 10.615 15.016 1.00 87.94 91 PHE A CA 1
ATOM 733 C C . PHE A 1 91 ? -4.793 10.860 15.767 1.00 87.94 91 PHE A C 1
ATOM 735 O O . PHE A 1 91 ? -4.875 10.577 16.955 1.00 87.94 91 PHE A O 1
ATOM 742 N N . GLY A 1 92 ? -5.840 11.329 15.078 1.00 88.81 92 GLY A N 1
ATOM 743 C CA . GLY A 1 92 ? -7.163 11.583 15.660 1.00 88.81 92 GLY A CA 1
ATOM 744 C C . GLY A 1 92 ? -8.087 10.362 15.719 1.00 88.81 92 GLY A C 1
ATOM 745 O O . GLY A 1 92 ? -9.296 10.534 15.811 1.00 88.81 92 GLY A O 1
ATOM 746 N N . GLY A 1 93 ? -7.565 9.139 15.569 1.00 91.31 93 GLY A N 1
ATOM 747 C CA . GLY A 1 93 ? -8.353 7.897 15.619 1.00 91.31 93 GLY A CA 1
ATOM 748 C C . GLY A 1 93 ? -9.126 7.550 14.337 1.00 91.31 93 GLY A C 1
ATOM 749 O O . GLY A 1 93 ? -9.513 6.398 14.158 1.00 91.31 93 GLY A O 1
ATOM 750 N N . LYS A 1 94 ? -9.276 8.507 13.414 1.00 96.75 94 LYS A N 1
ATOM 751 C CA . LYS A 1 94 ? -9.843 8.318 12.068 1.00 96.75 94 LYS A CA 1
ATOM 752 C C . LYS A 1 94 ? -8.904 7.525 11.159 1.00 96.75 94 LYS A C 1
ATOM 754 O O . LYS A 1 94 ? -7.729 7.318 11.487 1.00 96.75 94 LYS A O 1
ATOM 759 N N . VAL A 1 95 ? -9.371 7.174 9.966 1.00 96.25 95 VAL A N 1
ATOM 760 C CA . VAL A 1 95 ? -8.554 6.539 8.922 1.00 96.25 95 VAL A CA 1
ATOM 761 C C . VAL A 1 95 ? -8.451 7.422 7.681 1.00 96.25 95 VAL A C 1
ATOM 763 O O . VAL A 1 95 ? -9.404 8.102 7.316 1.00 96.25 95 VAL A O 1
ATOM 766 N N . ALA A 1 96 ? -7.294 7.419 7.027 1.00 95.75 96 ALA A N 1
ATOM 767 C CA . ALA A 1 96 ? -7.034 8.159 5.800 1.00 95.75 96 ALA A CA 1
ATOM 768 C C . ALA A 1 96 ? -6.796 7.190 4.640 1.00 95.75 96 ALA A C 1
ATOM 770 O O . ALA A 1 96 ? -5.942 6.309 4.727 1.00 95.75 96 ALA A O 1
ATOM 771 N N . VAL A 1 97 ? -7.532 7.376 3.548 1.00 96.12 97 VAL A N 1
ATOM 772 C CA . VAL A 1 97 ? -7.259 6.744 2.259 1.00 96.12 97 VAL A CA 1
ATOM 773 C C . VAL A 1 97 ? -6.361 7.670 1.452 1.00 96.12 97 VAL A C 1
ATOM 775 O O . VAL A 1 97 ? -6.717 8.826 1.210 1.00 96.12 97 VAL A O 1
ATOM 778 N N . ARG A 1 98 ? -5.208 7.166 1.017 1.00 95.69 98 ARG A N 1
ATOM 779 C CA . ARG A 1 98 ? -4.250 7.904 0.186 1.00 95.69 98 ARG A CA 1
ATOM 780 C C . ARG A 1 98 ? -3.974 7.141 -1.093 1.00 95.69 98 ARG A C 1
ATOM 782 O O . ARG A 1 98 ? -3.964 5.913 -1.098 1.00 95.69 98 ARG A O 1
ATOM 789 N N . CYS A 1 99 ? -3.707 7.876 -2.163 1.00 95.25 99 CYS A N 1
ATOM 790 C CA . CYS A 1 99 ? -3.204 7.324 -3.408 1.00 95.25 99 CYS A CA 1
ATOM 791 C C . CYS A 1 99 ? -1.773 7.811 -3.618 1.00 95.25 99 CYS A C 1
ATOM 793 O O . CYS A 1 99 ? -1.492 9.000 -3.487 1.00 95.25 99 CYS A O 1
ATOM 795 N N . LEU A 1 100 ? -0.868 6.901 -3.957 1.00 94.81 100 LEU A N 1
ATOM 796 C CA . LEU A 1 100 ? 0.537 7.192 -4.177 1.00 94.81 100 LEU A CA 1
ATOM 797 C C . LEU A 1 100 ? 1.013 6.631 -5.518 1.00 94.81 100 LEU A C 1
ATOM 799 O O . LEU A 1 100 ? 0.480 5.639 -6.019 1.00 94.81 100 LEU A O 1
ATOM 803 N N . ARG A 1 101 ? 2.044 7.253 -6.089 1.00 94.56 101 ARG A N 1
ATOM 804 C CA . ARG A 1 101 ? 2.786 6.741 -7.247 1.00 94.56 101 ARG A CA 1
ATOM 805 C C . ARG A 1 101 ? 4.251 6.559 -6.914 1.00 94.56 101 ARG A C 1
ATOM 807 O O . ARG A 1 101 ? 4.790 7.294 -6.088 1.00 94.56 101 ARG A O 1
ATOM 814 N N . TRP A 1 102 ? 4.869 5.598 -7.590 1.00 95.12 102 TRP A N 1
ATOM 815 C CA . TRP A 1 102 ? 6.312 5.440 -7.574 1.00 95.12 102 TRP A CA 1
ATOM 816 C C . TRP A 1 102 ? 7.003 6.704 -8.099 1.00 95.12 102 TRP A C 1
ATOM 818 O O . TRP A 1 102 ? 6.573 7.283 -9.098 1.00 95.12 102 TRP A O 1
ATOM 828 N N . SER A 1 103 ? 8.062 7.129 -7.415 1.00 93.06 103 SER A N 1
ATOM 829 C CA . SER A 1 103 ? 8.844 8.331 -7.734 1.00 93.06 103 SER A CA 1
ATOM 830 C C . SER A 1 103 ? 10.350 8.059 -7.848 1.00 93.06 103 SER A C 1
ATOM 832 O O . SER A 1 103 ? 11.167 8.961 -7.692 1.00 93.06 103 SER A O 1
ATOM 834 N N . GLY A 1 104 ? 10.734 6.808 -8.127 1.00 90.38 104 GLY A N 1
ATOM 835 C CA . GLY A 1 104 ? 12.119 6.386 -8.371 1.00 90.38 104 GLY A CA 1
ATOM 836 C C . GLY A 1 104 ? 12.787 5.706 -7.175 1.00 90.38 104 GLY A C 1
ATOM 837 O O . GLY A 1 104 ? 13.465 4.702 -7.350 1.00 90.38 104 GLY A O 1
ATOM 838 N N . PHE A 1 105 ? 12.558 6.201 -5.956 1.00 89.12 105 PHE A N 1
ATOM 839 C CA . PHE A 1 105 ? 13.139 5.639 -4.720 1.00 89.12 105 PHE A CA 1
ATOM 840 C C . PHE A 1 105 ? 12.098 5.362 -3.622 1.00 89.12 105 PHE A C 1
ATOM 842 O O . PHE A 1 105 ? 12.435 5.058 -2.475 1.00 89.12 105 PHE A O 1
ATOM 849 N N . GLY A 1 106 ? 10.816 5.472 -3.957 1.00 92.62 106 GLY A N 1
ATOM 850 C CA . GLY A 1 106 ? 9.713 5.311 -3.024 1.00 92.62 106 GLY A CA 1
ATOM 851 C C . GLY A 1 106 ? 8.402 5.787 -3.627 1.00 92.62 106 GLY A C 1
ATOM 852 O O . GLY A 1 106 ? 8.230 5.785 -4.845 1.00 92.62 106 GLY A O 1
ATOM 853 N N . PHE A 1 107 ? 7.478 6.193 -2.760 1.00 94.62 107 PHE A N 1
ATOM 854 C CA . PHE A 1 107 ? 6.133 6.594 -3.146 1.00 94.62 107 PHE A CA 1
ATOM 855 C C . PHE A 1 107 ? 5.840 8.040 -2.753 1.00 94.62 107 PHE A C 1
ATOM 857 O O . PHE A 1 107 ? 6.121 8.464 -1.632 1.00 94.62 107 PHE A O 1
ATOM 864 N N . SER A 1 108 ? 5.209 8.775 -3.664 1.00 93.19 108 SER A N 1
ATOM 865 C CA . SER A 1 108 ? 4.751 10.149 -3.456 1.00 93.19 108 SER A CA 1
ATOM 866 C C . SER A 1 108 ? 3.234 10.220 -3.606 1.00 93.19 108 SER A C 1
ATOM 868 O O . SER A 1 108 ? 2.661 9.574 -4.485 1.00 93.19 108 SER A O 1
ATOM 870 N N . SER A 1 109 ? 2.576 10.991 -2.736 1.00 92.12 109 SER A N 1
ATOM 871 C CA . SER A 1 109 ? 1.121 11.174 -2.777 1.00 92.12 109 SER A CA 1
ATOM 872 C C . SER A 1 109 ? 0.697 11.805 -4.101 1.00 92.12 109 SER A C 1
ATOM 874 O O . SER A 1 109 ? 1.335 12.745 -4.571 1.00 92.12 109 SER A O 1
ATOM 876 N N . VAL A 1 110 ? -0.398 11.318 -4.675 1.00 90.06 110 VAL A N 1
ATOM 877 C CA . VAL A 1 110 ? -1.051 11.915 -5.841 1.00 90.06 110 VAL A CA 1
ATOM 878 C C . VAL A 1 110 ? -2.488 12.268 -5.469 1.00 90.06 110 VAL A C 1
ATOM 880 O O . VAL A 1 110 ? -3.275 11.396 -5.108 1.00 90.06 110 VAL A O 1
ATOM 883 N N . GLY A 1 111 ? -2.820 13.558 -5.538 1.00 86.81 111 GLY A N 1
ATOM 884 C CA . GLY A 1 111 ? -4.114 14.078 -5.093 1.00 86.81 111 GLY A CA 1
ATOM 885 C C . GLY A 1 111 ? -4.227 14.247 -3.573 1.00 86.81 111 GLY A C 1
ATOM 886 O O . GLY A 1 111 ? -3.252 14.091 -2.830 1.00 86.81 111 GLY A O 1
ATOM 887 N N . SER A 1 112 ? -5.430 14.609 -3.127 1.00 86.44 112 SER A N 1
ATOM 888 C CA . SER A 1 112 ? -5.769 14.767 -1.713 1.00 86.44 112 SER A CA 1
ATOM 889 C C . SER A 1 112 ? -6.086 13.423 -1.054 1.00 86.44 112 SER A C 1
ATOM 891 O O . SER A 1 112 ? -6.518 12.468 -1.700 1.00 86.44 112 SER A O 1
ATOM 893 N N . GLU A 1 113 ? -5.868 13.340 0.259 1.00 91.81 113 GLU A N 1
ATOM 894 C CA . GLU A 1 113 ? -6.305 12.187 1.043 1.00 91.81 113 GLU A CA 1
ATOM 895 C C . GLU A 1 113 ? -7.788 12.292 1.407 1.00 91.81 113 GLU A C 1
ATOM 897 O O . GLU A 1 113 ? -8.320 13.385 1.611 1.00 91.81 113 GLU A O 1
ATOM 902 N N . LYS A 1 114 ? -8.456 11.143 1.537 1.00 92.88 114 LYS A N 1
ATOM 903 C CA . LYS A 1 114 ? -9.821 11.071 2.060 1.00 92.88 114 LYS A CA 1
ATOM 904 C C . LYS A 1 114 ? -9.792 10.537 3.483 1.00 92.88 114 LYS A C 1
ATOM 906 O O . LYS A 1 114 ? -9.467 9.374 3.698 1.00 92.88 114 LYS A O 1
ATOM 911 N N . VAL A 1 115 ? -10.185 11.366 4.444 1.00 94.81 115 VAL A N 1
ATOM 912 C CA . VAL A 1 115 ? -10.352 10.943 5.839 1.00 94.81 115 VAL A CA 1
ATOM 913 C C . VAL A 1 115 ? -11.775 10.425 6.058 1.00 94.81 115 VAL A C 1
ATOM 915 O O . VAL A 1 115 ? -12.744 11.030 5.595 1.00 94.81 115 VAL A O 1
ATOM 918 N N . LEU A 1 116 ? -11.888 9.294 6.746 1.00 95.19 116 LEU A N 1
ATOM 919 C CA . LEU A 1 116 ? -13.130 8.623 7.121 1.00 95.19 116 LEU A CA 1
ATOM 920 C C . LEU A 1 116 ? -13.109 8.334 8.621 1.00 95.19 116 LEU A C 1
ATOM 922 O O . LEU A 1 116 ? -12.045 8.093 9.189 1.00 95.19 116 LEU A O 1
ATOM 926 N N . GLU A 1 117 ? -14.281 8.295 9.252 1.00 96.25 117 GLU A N 1
ATOM 927 C CA . GLU A 1 117 ? -14.382 7.923 10.671 1.00 96.25 117 GLU A CA 1
ATOM 928 C C . GLU A 1 117 ? -13.879 6.495 10.916 1.00 96.25 117 GLU A C 1
ATOM 930 O O . GLU A 1 117 ? -13.141 6.240 11.862 1.00 96.25 117 GLU A O 1
ATOM 935 N N . THR A 1 118 ? -14.222 5.564 10.024 1.00 96.31 118 THR A N 1
ATOM 936 C CA . THR A 1 118 ? -13.756 4.178 10.075 1.00 96.31 118 THR A CA 1
ATOM 937 C C . THR A 1 118 ? -13.710 3.562 8.682 1.00 96.31 118 THR A C 1
ATOM 939 O O . THR A 1 118 ? -14.422 3.991 7.771 1.00 96.31 118 THR A O 1
ATOM 942 N N . ALA A 1 119 ? -12.865 2.549 8.526 1.00 96.94 119 ALA A N 1
ATOM 943 C CA . ALA A 1 119 ? -12.830 1.653 7.384 1.00 96.94 119 ALA A CA 1
ATOM 944 C C . ALA A 1 119 ? -12.079 0.373 7.752 1.00 96.94 119 ALA A C 1
ATOM 946 O O . ALA A 1 119 ? -11.153 0.387 8.563 1.00 96.94 119 ALA A O 1
ATOM 947 N N . GLU A 1 120 ? -12.458 -0.724 7.109 1.00 95.62 120 GLU A N 1
ATOM 948 C CA . GLU A 1 120 ? -11.914 -2.052 7.387 1.00 95.62 120 GLU A CA 1
ATOM 949 C C . GLU A 1 120 ? -10.730 -2.385 6.477 1.00 95.62 120 GLU A C 1
ATOM 951 O O . GLU A 1 120 ? -9.711 -2.893 6.936 1.00 95.62 120 GLU A O 1
ATOM 956 N N . LYS A 1 121 ? -10.881 -2.139 5.169 1.00 97.31 121 LYS A N 1
ATOM 957 C CA . LYS A 1 121 ? -9.918 -2.562 4.143 1.00 97.31 121 LYS A CA 1
ATOM 958 C C . LYS A 1 121 ? -10.132 -1.864 2.804 1.00 97.31 121 LYS A C 1
ATOM 960 O O . LYS A 1 121 ? -11.195 -1.300 2.543 1.00 97.31 121 LYS A O 1
ATOM 965 N N . LEU A 1 122 ? -9.135 -1.975 1.934 1.00 97.56 122 LEU A N 1
ATOM 966 C CA . LEU A 1 122 ? -9.184 -1.594 0.528 1.00 97.56 122 LEU A CA 1
ATOM 967 C C . L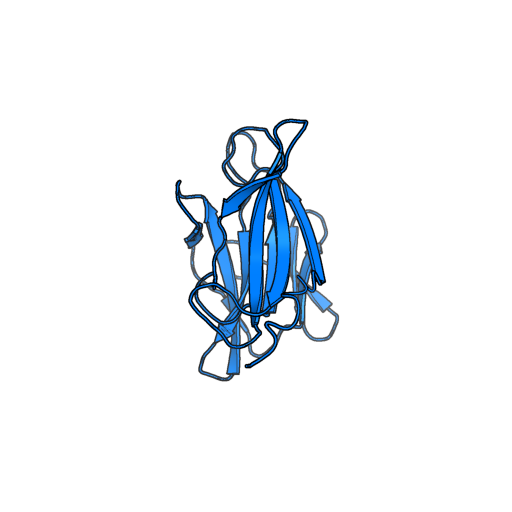EU A 1 122 ? -9.359 -2.830 -0.357 1.00 97.56 122 LEU A C 1
ATOM 969 O O . LEU A 1 122 ? -8.692 -3.857 -0.191 1.00 97.56 122 LEU A O 1
ATOM 973 N N . VAL A 1 123 ? -10.236 -2.707 -1.350 1.00 95.81 123 VAL A N 1
ATOM 974 C CA . VAL A 1 123 ? -10.540 -3.765 -2.318 1.00 95.81 123 VAL A CA 1
ATOM 975 C C . VAL A 1 123 ? -10.576 -3.217 -3.740 1.00 95.81 123 VAL A C 1
ATOM 977 O O . VAL A 1 123 ? -10.864 -2.041 -3.968 1.00 95.81 123 VAL A O 1
ATOM 980 N N . ARG A 1 124 ? -10.350 -4.097 -4.720 1.00 92.69 124 ARG A N 1
ATOM 981 C CA . ARG A 1 124 ? -10.804 -3.845 -6.090 1.00 92.69 124 ARG A CA 1
ATOM 982 C C . ARG A 1 124 ? -12.283 -4.194 -6.177 1.00 92.69 124 ARG A C 1
ATOM 984 O O . ARG A 1 124 ? -12.669 -5.325 -5.901 1.00 92.69 124 ARG A O 1
ATOM 991 N N . TYR A 1 125 ? -13.102 -3.238 -6.591 1.00 91.94 125 TYR A N 1
ATOM 992 C CA . TYR A 1 125 ? -14.536 -3.414 -6.767 1.00 91.94 125 TYR A CA 1
ATOM 993 C C . TYR A 1 125 ? -14.970 -2.837 -8.114 1.00 91.94 125 TYR A C 1
ATOM 995 O O . TYR A 1 125 ? -14.867 -1.632 -8.353 1.00 91.94 125 TYR A O 1
ATOM 1003 N N . ARG A 1 126 ? -15.458 -3.709 -9.008 1.00 90.31 126 ARG A N 1
ATOM 1004 C CA . ARG A 1 126 ? -15.913 -3.345 -10.365 1.00 90.31 126 ARG A CA 1
ATOM 1005 C C . ARG A 1 126 ? -14.872 -2.504 -11.132 1.00 90.31 126 ARG A C 1
ATOM 1007 O O . ARG A 1 126 ? -15.185 -1.424 -11.622 1.00 90.31 126 ARG A O 1
ATOM 1014 N N . GLY A 1 127 ? -13.620 -2.970 -11.159 1.00 88.94 127 GLY A N 1
ATOM 1015 C CA . GLY A 1 127 ? -12.508 -2.325 -11.876 1.00 88.94 127 GLY A CA 1
ATOM 1016 C C . GLY A 1 127 ? -11.910 -1.080 -11.206 1.00 88.94 127 GLY A C 1
ATOM 1017 O O . GLY A 1 127 ? -10.871 -0.600 -11.653 1.00 88.94 127 GLY A O 1
ATOM 1018 N N . LYS A 1 128 ? -12.507 -0.583 -10.118 1.00 90.88 128 LYS A N 1
ATOM 1019 C CA . LYS A 1 128 ? -12.022 0.575 -9.356 1.00 90.88 128 LYS A CA 1
ATOM 1020 C C . LYS A 1 128 ? -11.537 0.179 -7.966 1.00 90.88 128 LYS A C 1
ATOM 1022 O O . LYS A 1 128 ? -11.782 -0.937 -7.507 1.00 90.88 128 LYS A O 1
ATOM 1027 N N . ILE A 1 129 ? -10.856 1.102 -7.295 1.00 95.00 129 ILE A N 1
ATOM 1028 C CA . ILE A 1 129 ? -10.568 0.974 -5.868 1.00 95.00 129 ILE A CA 1
ATOM 1029 C C . ILE A 1 129 ? -11.818 1.335 -5.076 1.00 95.00 129 ILE A C 1
ATOM 1031 O O . ILE A 1 129 ? -12.546 2.265 -5.423 1.00 95.00 129 ILE A O 1
ATOM 1035 N N . ALA A 1 130 ? -12.077 0.575 -4.022 1.00 95.81 130 ALA A N 1
ATOM 1036 C CA . ALA A 1 130 ? -13.094 0.875 -3.038 1.00 95.81 130 ALA A CA 1
ATOM 1037 C C . ALA A 1 130 ? -12.548 0.642 -1.631 1.00 95.81 130 ALA A C 1
ATOM 1039 O O . ALA A 1 130 ? -11.702 -0.227 -1.408 1.00 95.81 130 ALA A O 1
ATOM 1040 N N . VAL A 1 131 ? -13.071 1.408 -0.686 1.00 96.94 131 VAL A N 1
ATOM 1041 C CA . VAL A 1 131 ? -12.871 1.214 0.746 1.00 96.94 131 VAL A CA 1
ATOM 1042 C C . VAL A 1 131 ? -14.101 0.524 1.326 1.00 96.94 131 VAL A C 1
ATOM 1044 O O . VAL A 1 131 ? -15.226 0.847 0.955 1.00 96.94 131 VAL A O 1
ATOM 1047 N N . VAL A 1 132 ? -13.903 -0.458 2.199 1.00 97.69 132 VAL A N 1
ATOM 1048 C CA . VAL A 1 132 ? -15.000 -1.163 2.870 1.00 97.69 132 VAL A CA 1
ATOM 1049 C C . VAL A 1 132 ? -15.303 -0.471 4.193 1.00 97.69 132 VAL A C 1
ATOM 1051 O O . VAL A 1 132 ? -14.426 -0.374 5.051 1.00 97.69 132 VAL A O 1
ATOM 1054 N N . VAL A 1 133 ? -16.541 -0.002 4.346 1.00 96.50 133 VAL A N 1
ATOM 1055 C CA . VAL A 1 133 ? -17.057 0.630 5.566 1.00 96.50 133 VAL A CA 1
ATOM 1056 C C . VAL A 1 133 ? -18.310 -0.123 5.996 1.00 96.50 133 VAL A C 1
ATOM 1058 O O . VAL A 1 133 ? -19.273 -0.205 5.229 1.00 96.50 133 VAL A O 1
ATOM 1061 N N . SER A 1 134 ? -18.291 -0.697 7.199 1.00 95.25 134 SER A N 1
ATOM 1062 C CA . SER A 1 134 ? -19.388 -1.510 7.741 1.00 95.25 134 SER A CA 1
ATOM 1063 C C . SER A 1 134 ? -19.838 -2.603 6.759 1.00 95.25 134 SER A C 1
ATOM 1065 O O . SER A 1 134 ? -21.022 -2.741 6.446 1.00 95.25 134 SER A O 1
ATOM 1067 N N . GLY A 1 135 ? -18.869 -3.323 6.188 1.00 95.50 135 GLY A N 1
ATOM 1068 C CA . GLY A 1 135 ? -19.075 -4.386 5.202 1.00 95.50 135 GLY A CA 1
ATOM 1069 C C . GLY A 1 135 ? -19.452 -3.934 3.783 1.00 95.50 135 GLY A C 1
ATOM 1070 O O . GLY A 1 135 ? -19.543 -4.776 2.888 1.00 95.50 135 GLY A O 1
ATOM 1071 N N . LYS A 1 136 ? -19.644 -2.632 3.524 1.00 95.69 136 LYS A N 1
ATOM 1072 C CA . LYS A 1 136 ? -20.072 -2.115 2.212 1.00 95.69 136 LYS A CA 1
ATOM 1073 C C . LYS A 1 136 ? -18.919 -1.438 1.459 1.00 95.69 136 LYS A C 1
ATOM 1075 O O . LYS A 1 136 ? -18.259 -0.570 2.029 1.00 95.69 136 LYS A O 1
ATOM 1080 N N . PRO A 1 137 ? -18.666 -1.785 0.181 1.00 95.94 137 PRO A N 1
ATOM 1081 C CA . PRO A 1 137 ? -17.643 -1.123 -0.620 1.00 95.94 137 PRO A CA 1
ATOM 1082 C C . PRO A 1 137 ? -18.123 0.252 -1.110 1.00 95.94 137 PRO A C 1
ATOM 1084 O O . PRO A 1 137 ? -19.127 0.357 -1.813 1.00 95.94 137 PRO A O 1
ATOM 1087 N N . ILE A 1 138 ? -17.357 1.295 -0.801 1.00 94.38 138 ILE A N 1
ATOM 1088 C CA . ILE A 1 138 ? -17.534 2.667 -1.289 1.00 94.38 138 ILE A CA 1
ATOM 1089 C C . ILE A 1 138 ? -16.395 2.960 -2.264 1.00 94.38 138 ILE A C 1
ATOM 1091 O O . ILE A 1 138 ? -15.224 2.832 -1.910 1.00 94.38 138 ILE A O 1
ATOM 1095 N N . ARG A 1 139 ? -16.721 3.313 -3.510 1.00 92.88 139 ARG A N 1
ATOM 1096 C CA . ARG A 1 139 ? -15.715 3.591 -4.548 1.00 92.88 139 ARG A CA 1
ATOM 1097 C C . ARG A 1 139 ? -14.879 4.812 -4.186 1.00 92.88 139 ARG A C 1
ATOM 1099 O O . ARG A 1 139 ? -15.409 5.802 -3.697 1.00 92.88 139 ARG A O 1
ATOM 1106 N N . MET A 1 140 ? -13.584 4.716 -4.455 1.00 88.50 140 MET A N 1
ATOM 1107 C CA . MET A 1 140 ? -12.629 5.803 -4.303 1.00 88.50 140 MET A CA 1
ATOM 1108 C C . MET A 1 140 ? -12.264 6.338 -5.684 1.00 88.50 140 MET A C 1
ATOM 1110 O O . MET A 1 140 ? -11.940 5.566 -6.589 1.00 88.50 140 MET A O 1
ATOM 1114 N N . ASP A 1 141 ? -12.279 7.657 -5.817 1.00 80.06 141 ASP A N 1
ATOM 1115 C CA . ASP A 1 141 ? -11.817 8.372 -6.997 1.00 80.06 141 ASP A CA 1
ATOM 1116 C C . ASP A 1 141 ? -10.742 9.382 -6.573 1.00 80.06 141 ASP A C 1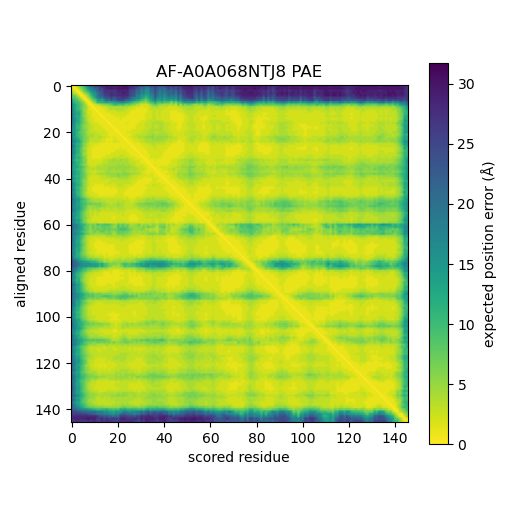
ATOM 1118 O O . ASP A 1 1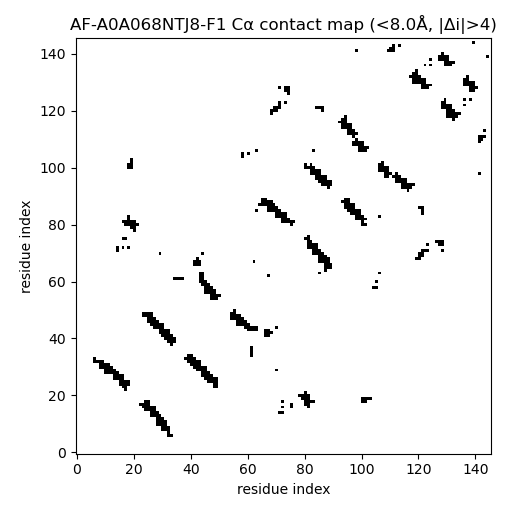41 ? -10.750 9.894 -5.452 1.00 80.06 141 ASP A O 1
ATOM 1122 N N . LEU A 1 142 ? -9.798 9.665 -7.473 1.00 65.75 142 LEU A N 1
ATOM 1123 C CA . LEU A 1 142 ? -8.674 10.577 -7.216 1.00 65.75 142 LEU A CA 1
ATOM 1124 C C . LEU A 1 142 ? -9.112 12.041 -7.001 1.00 65.75 142 LEU A C 1
ATOM 1126 O O . LEU A 1 142 ? -8.306 12.851 -6.554 1.00 65.75 142 LEU A O 1
ATOM 1130 N N . GLY A 1 143 ? -10.363 12.379 -7.338 1.00 51.16 143 GLY A N 1
ATOM 1131 C CA . GLY A 1 143 ? -10.911 13.741 -7.344 1.00 51.16 143 GLY A CA 1
ATOM 1132 C C . GLY A 1 143 ? -11.871 14.078 -6.200 1.00 51.16 143 GLY A C 1
ATOM 1133 O O . GLY A 1 143 ? -12.550 15.094 -6.277 1.00 51.16 143 GLY A O 1
ATOM 1134 N N . GLY A 1 144 ? -11.944 13.255 -5.151 1.00 35.84 144 GLY A N 1
ATOM 1135 C CA . GLY A 1 144 ? -12.967 13.407 -4.116 1.00 35.84 144 GLY A CA 1
ATOM 1136 C C . GLY A 1 144 ? -14.312 12.820 -4.556 1.00 35.84 144 GLY A C 1
ATOM 1137 O O . GLY A 1 144 ? -14.636 12.754 -5.737 1.00 35.84 144 GLY A O 1
ATOM 1138 N N . LEU A 1 145 ? -15.063 12.313 -3.580 1.00 35.28 145 LEU A N 1
ATOM 1139 C CA . LEU A 1 145 ? -16.417 11.803 -3.786 1.00 35.28 145 LEU A CA 1
ATOM 1140 C C . LEU A 1 145 ? -17.303 12.953 -4.287 1.00 35.28 145 LEU A C 1
ATOM 1142 O O . LEU A 1 145 ? -17.418 13.954 -3.580 1.00 35.28 145 LEU A O 1
ATOM 1146 N N . GLN A 1 146 ? -17.903 12.803 -5.468 1.00 31.48 146 GLN A N 1
ATOM 1147 C CA . GLN A 1 146 ? -19.215 13.399 -5.722 1.00 31.48 146 GLN A CA 1
ATOM 1148 C C . GLN A 1 146 ? -20.278 12.505 -5.087 1.00 31.48 146 GLN A C 1
ATOM 1150 O O . GLN A 1 146 ? -20.105 11.262 -5.151 1.00 31.48 146 GLN A O 1
#